Protein AF-A0A7C6DZX7-F1 (afdb_monomer_lite)

Sequence (57 aa):
DSPDAFLLWGFTDKYSWVPYSFSGYGSAVIFDESYEPKPAYYSLKEAMIDKISSYNK

Radius of gyration: 14.14 Å; chains: 1; bounding box: 36×19×39 Å

pLDDT: mean 93.06, std 8.88, range [54.56, 98.69]

Foldseek 3Di:
DDDPDDDDPDAEQLPDCCCVVPPPDTPPHQAYNVRHGDPVNVVVVVVVVVVVVVVVD

Structure (mmCIF, N/CA/C/O backbone):
data_AF-A0A7C6DZX7-F1
#
_entry.id   AF-A0A7C6DZX7-F1
#
loop_
_atom_site.group_PDB
_atom_site.id
_atom_site.type_symbol
_atom_site.label_atom_id
_atom_site.label_alt_id
_atom_site.label_comp_id
_atom_site.label_asym_id
_atom_site.label_entity_id
_atom_site.label_seq_id
_atom_site.pdbx_PDB_ins_code
_atom_site.Cartn_x
_atom_site.Cartn_y
_atom_site.Cartn_z
_atom_site.occupancy
_atom_site.B_iso_or_equiv
_atom_site.auth_seq_id
_atom_site.auth_comp_id
_atom_site.auth_asym_id
_atom_site.auth_atom_id
_atom_site.pdbx_PDB_model_num
ATOM 1 N N . ASP A 1 1 ? -23.464 -7.164 5.975 1.00 74.69 1 ASP A N 1
ATOM 2 C CA . ASP A 1 1 ? -22.270 -8.017 5.835 1.00 74.69 1 ASP A CA 1
ATOM 3 C C . ASP A 1 1 ? -21.008 -7.180 5.831 1.00 74.69 1 ASP A C 1
ATOM 5 O O . ASP A 1 1 ? -20.913 -6.226 5.065 1.00 74.69 1 ASP A O 1
ATOM 9 N N . SER A 1 2 ? -20.077 -7.491 6.733 1.00 77.31 2 SER A N 1
ATOM 10 C CA . SER A 1 2 ? -18.738 -6.893 6.758 1.00 77.31 2 SER A CA 1
ATOM 11 C C . SER A 1 2 ? -17.768 -7.834 6.041 1.00 77.31 2 SER A C 1
ATOM 13 O O . SER A 1 2 ? -17.895 -9.040 6.222 1.00 77.31 2 SER A O 1
ATOM 15 N N . PRO A 1 3 ? -16.813 -7.325 5.242 1.00 84.31 3 PRO A N 1
ATOM 16 C CA . PRO A 1 3 ? -15.810 -8.178 4.614 1.00 84.31 3 PRO A CA 1
ATOM 17 C C . PRO A 1 3 ? -14.900 -8.816 5.671 1.00 84.31 3 PRO A C 1
ATOM 19 O O . PRO A 1 3 ? -14.480 -8.128 6.603 1.00 84.31 3 PRO A O 1
ATOM 22 N N . ASP A 1 4 ? -14.558 -10.092 5.485 1.00 89.31 4 ASP A N 1
ATOM 23 C CA . ASP A 1 4 ? -13.684 -10.847 6.397 1.00 89.31 4 ASP A CA 1
ATOM 24 C C . ASP A 1 4 ? -12.208 -10.432 6.296 1.00 89.31 4 ASP A C 1
ATOM 26 O O . ASP A 1 4 ? -11.457 -10.536 7.265 1.00 89.31 4 ASP A O 1
ATOM 30 N N . ALA A 1 5 ? -11.772 -9.962 5.122 1.00 91.25 5 ALA A N 1
ATOM 31 C CA . ALA A 1 5 ? -10.378 -9.611 4.873 1.00 91.25 5 ALA A CA 1
ATOM 32 C C . ALA A 1 5 ? -10.214 -8.503 3.823 1.00 91.25 5 ALA A C 1
ATOM 34 O O . ALA A 1 5 ? -11.028 -8.338 2.914 1.00 91.25 5 ALA A O 1
ATOM 35 N N . PHE A 1 6 ? -9.096 -7.785 3.935 1.00 92.44 6 PHE A N 1
ATOM 36 C CA . PHE A 1 6 ? -8.558 -6.884 2.922 1.00 92.44 6 PHE A CA 1
ATOM 37 C C . PHE A 1 6 ? -7.115 -7.310 2.635 1.00 92.44 6 PHE A C 1
ATOM 39 O O . PHE A 1 6 ? -6.319 -7.451 3.563 1.00 92.44 6 PHE A O 1
ATOM 46 N N . LEU A 1 7 ? -6.786 -7.548 1.366 1.00 95.56 7 LEU A N 1
ATOM 47 C CA . LEU A 1 7 ? -5.497 -8.098 0.943 1.00 95.56 7 LEU A CA 1
ATOM 48 C C . LEU A 1 7 ? -4.855 -7.192 -0.108 1.00 95.56 7 LEU A C 1
ATOM 50 O O . LEU A 1 7 ? -5.530 -6.696 -1.007 1.00 95.56 7 LEU A O 1
ATOM 54 N N . LEU A 1 8 ? -3.538 -7.020 -0.007 1.00 96.75 8 LEU A N 1
ATOM 55 C CA . LEU A 1 8 ? -2.727 -6.293 -0.979 1.00 96.75 8 LEU A CA 1
ATOM 56 C C . LEU A 1 8 ? -1.916 -7.273 -1.825 1.00 96.75 8 LEU A C 1
ATOM 58 O O . LEU A 1 8 ? -1.427 -8.284 -1.319 1.00 96.75 8 LEU A O 1
ATOM 62 N N . TRP A 1 9 ? -1.714 -6.944 -3.100 1.00 97.25 9 TRP A N 1
ATOM 63 C CA . TRP A 1 9 ? -0.854 -7.729 -3.985 1.00 97.25 9 TRP A CA 1
ATOM 64 C C . TRP A 1 9 ? 0.605 -7.268 -3.881 1.00 97.25 9 TRP A C 1
ATOM 66 O O . TRP A 1 9 ? 1.149 -6.618 -4.775 1.00 97.25 9 TRP A O 1
ATOM 76 N N . GLY A 1 10 ? 1.207 -7.574 -2.730 1.00 97.00 10 GLY A N 1
ATOM 77 C CA . GLY A 1 10 ? 2.488 -7.022 -2.286 1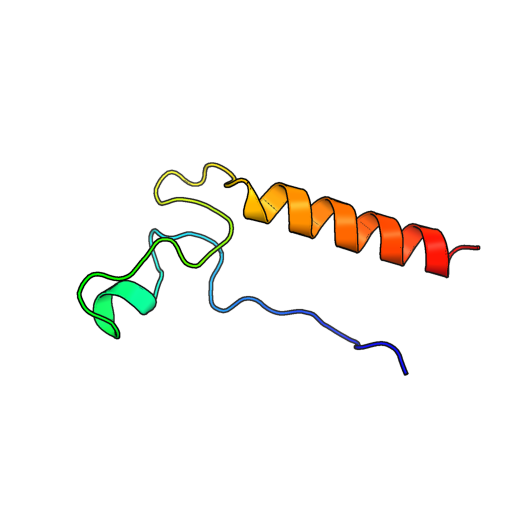.00 97.00 10 GLY A CA 1
ATOM 78 C C . GLY A 1 10 ? 2.313 -5.764 -1.431 1.00 97.00 10 GLY A C 1
ATOM 79 O O . GLY A 1 10 ? 1.251 -5.148 -1.416 1.00 97.00 10 GLY A O 1
ATOM 80 N N . PHE A 1 11 ? 3.354 -5.389 -0.684 1.00 97.69 11 PHE A N 1
ATOM 81 C CA . PHE A 1 11 ? 3.305 -4.226 0.217 1.00 97.69 11 PHE A CA 1
ATOM 82 C C . PHE A 1 11 ? 4.398 -3.183 -0.049 1.00 97.69 11 PHE A C 1
ATOM 84 O O . PHE A 1 11 ? 4.188 -2.021 0.285 1.00 97.69 11 PHE A O 1
ATOM 91 N N . THR A 1 12 ? 5.516 -3.573 -0.673 1.00 98.38 12 THR A N 1
ATOM 92 C CA . THR A 1 12 ? 6.637 -2.694 -1.050 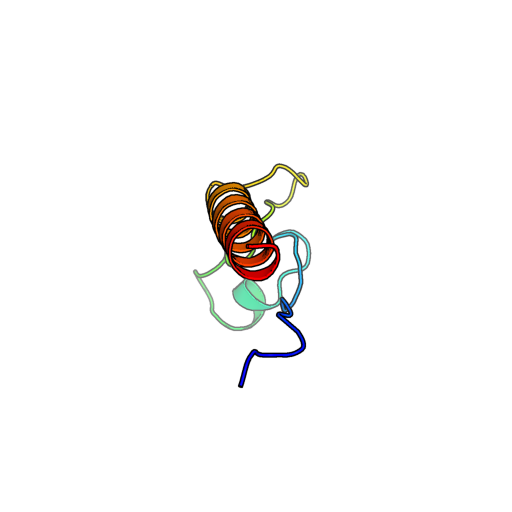1.00 98.38 12 THR A CA 1
ATOM 93 C C . THR A 1 12 ? 6.781 -2.603 -2.564 1.00 98.38 12 THR A C 1
ATOM 95 O O . THR A 1 12 ? 6.656 -3.609 -3.270 1.00 98.38 12 THR A O 1
ATOM 98 N N . ASP A 1 13 ? 7.072 -1.401 -3.058 1.00 98.25 13 ASP A N 1
ATOM 99 C CA . ASP A 1 13 ? 7.313 -1.153 -4.478 1.00 98.25 13 ASP A CA 1
ATOM 100 C C . ASP A 1 13 ? 8.505 -1.976 -5.010 1.00 98.25 13 ASP A C 1
ATOM 102 O O . ASP A 1 13 ? 8.496 -2.357 -6.180 1.00 98.25 13 ASP A O 1
ATOM 106 N N . LYS A 1 14 ? 9.447 -2.384 -4.139 1.00 97.88 14 LYS A N 1
ATOM 107 C CA . LYS A 1 14 ? 10.644 -3.179 -4.483 1.00 97.88 14 LYS A CA 1
ATOM 108 C C . LYS A 1 14 ? 10.346 -4.495 -5.204 1.00 97.88 14 LYS A C 1
ATOM 110 O O . LYS A 1 14 ? 11.162 -4.969 -5.990 1.00 97.88 14 LYS A O 1
ATOM 115 N N . TYR A 1 15 ? 9.203 -5.110 -4.909 1.00 97.50 15 TYR A N 1
ATOM 116 C CA . TYR A 1 15 ? 8.804 -6.407 -5.469 1.00 97.50 15 TYR A CA 1
ATOM 117 C C . TYR A 1 15 ? 7.452 -6.338 -6.186 1.00 97.50 15 TYR A C 1
ATOM 119 O O . TYR A 1 15 ? 6.776 -7.355 -6.349 1.00 97.50 15 TYR A O 1
ATOM 127 N N . SER A 1 16 ? 7.026 -5.139 -6.586 1.00 97.12 16 SER A N 1
ATOM 128 C CA . SER A 1 16 ? 5.751 -4.952 -7.270 1.00 97.12 16 SER A CA 1
ATOM 129 C C . SER A 1 16 ? 5.788 -5.520 -8.689 1.00 97.12 16 SER A C 1
ATOM 131 O O . SER A 1 16 ? 6.713 -5.282 -9.460 1.00 97.12 16 SER A O 1
ATOM 133 N N . TRP A 1 17 ? 4.726 -6.230 -9.065 1.00 97.31 17 TRP A N 1
ATOM 134 C CA . TRP A 1 17 ? 4.506 -6.733 -10.425 1.00 97.31 17 TRP A CA 1
ATOM 135 C C . TRP A 1 17 ? 4.118 -5.632 -11.433 1.00 97.31 17 TRP A C 1
ATOM 137 O O . TRP A 1 17 ? 4.122 -5.866 -12.645 1.00 97.31 17 TRP A O 1
ATOM 147 N N . VAL A 1 18 ? 3.755 -4.439 -10.942 1.00 98.19 18 VAL A N 1
ATOM 148 C CA . VAL A 1 18 ? 3.174 -3.358 -11.752 1.00 98.19 18 VAL A CA 1
ATOM 149 C C . VAL A 1 18 ? 4.137 -2.849 -12.827 1.00 98.19 18 VAL A C 1
ATOM 151 O O . VAL A 1 18 ? 3.722 -2.854 -13.984 1.00 98.19 18 VAL A O 1
ATOM 154 N N . PRO A 1 19 ? 5.406 -2.495 -12.535 1.00 97.38 19 PRO A N 1
ATOM 155 C CA . PRO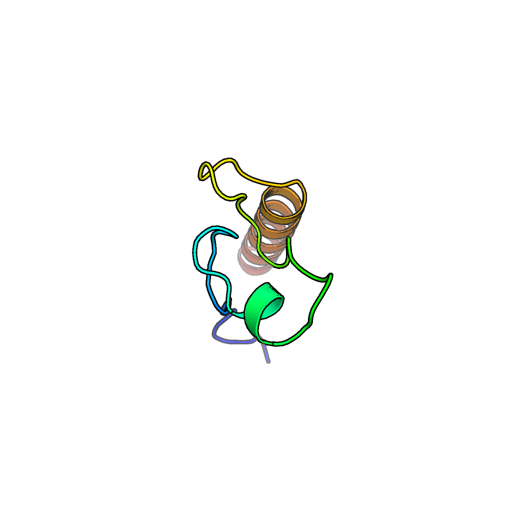 A 1 19 ? 6.311 -1.987 -13.571 1.00 97.38 19 PRO A CA 1
ATOM 156 C C . PRO A 1 19 ? 6.609 -3.002 -14.678 1.00 97.38 19 PRO A C 1
ATOM 158 O O . PRO A 1 19 ? 6.820 -2.621 -15.826 1.00 97.38 19 PRO A O 1
ATOM 161 N N . TYR A 1 20 ? 6.591 -4.299 -14.350 1.00 96.00 20 TYR A N 1
ATOM 162 C CA . TYR A 1 20 ? 6.768 -5.371 -15.331 1.00 96.00 20 TYR A CA 1
ATOM 163 C C . TYR A 1 20 ? 5.562 -5.506 -16.272 1.00 96.00 20 TYR A C 1
ATOM 165 O O . TYR A 1 20 ? 5.720 -5.836 -17.444 1.00 96.00 20 TYR A O 1
ATOM 173 N N . SER A 1 21 ? 4.358 -5.241 -15.765 1.00 97.81 21 SER A N 1
ATOM 174 C CA . SER A 1 21 ? 3.107 -5.447 -16.507 1.00 97.81 21 SER A CA 1
ATOM 175 C C . SER A 1 21 ? 2.636 -4.191 -17.239 1.00 97.81 21 SER A C 1
ATOM 177 O O . SER A 1 21 ? 1.999 -4.281 -18.287 1.00 97.81 21 SER A O 1
ATOM 179 N N . PHE A 1 22 ? 2.959 -3.016 -16.700 1.00 97.62 22 PHE A N 1
ATOM 180 C CA . PHE A 1 22 ? 2.507 -1.717 -17.179 1.00 97.62 22 PHE A CA 1
ATOM 181 C C . PHE A 1 22 ? 3.709 -0.779 -17.309 1.00 97.62 22 PHE A C 1
ATOM 183 O O . PHE A 1 22 ? 4.084 -0.078 -16.369 1.00 97.62 22 PHE A O 1
ATOM 190 N N . SER A 1 23 ? 4.323 -0.766 -18.493 1.00 97.50 23 SER A N 1
ATOM 191 C CA . SER A 1 23 ? 5.491 0.077 -18.768 1.00 97.50 23 SER A CA 1
ATOM 192 C C . SER A 1 23 ? 5.204 1.551 -18.459 1.00 97.50 23 SER A C 1
ATOM 194 O O . SER A 1 23 ? 4.227 2.115 -18.949 1.00 97.50 23 SER A O 1
ATOM 196 N N . GLY A 1 24 ? 6.074 2.180 -17.665 1.00 97.31 24 GLY A N 1
ATOM 197 C CA . GLY A 1 24 ? 5.935 3.574 -17.226 1.00 97.31 24 GLY A CA 1
ATOM 198 C C . GLY A 1 24 ? 5.081 3.777 -15.967 1.00 97.31 24 GLY A C 1
ATOM 199 O O . GLY A 1 24 ? 4.997 4.904 -15.485 1.00 97.31 24 GLY A O 1
ATOM 200 N N . TYR A 1 25 ? 4.490 2.716 -15.410 1.00 98.06 25 TYR A N 1
ATOM 201 C CA . TYR A 1 25 ? 3.718 2.756 -14.167 1.00 98.06 25 TYR A CA 1
ATOM 202 C C . TYR A 1 25 ? 4.438 2.015 -13.036 1.00 98.06 25 TYR A C 1
ATOM 204 O O . TYR A 1 25 ? 5.233 1.104 -13.255 1.00 98.06 25 TYR A O 1
ATOM 212 N N . GLY A 1 26 ? 4.144 2.401 -11.797 1.00 97.12 26 GLY A N 1
ATOM 213 C CA . GLY A 1 26 ? 4.771 1.852 -10.600 1.00 97.12 26 GLY A CA 1
ATOM 214 C C . GLY A 1 26 ? 4.178 2.482 -9.349 1.00 97.12 26 GLY A C 1
ATOM 215 O O . GLY A 1 26 ? 3.055 2.983 -9.381 1.00 97.12 26 GLY A O 1
ATOM 216 N N . SER A 1 27 ? 4.926 2.450 -8.249 1.00 97.31 27 SER A N 1
ATOM 217 C CA . SER A 1 27 ? 4.531 3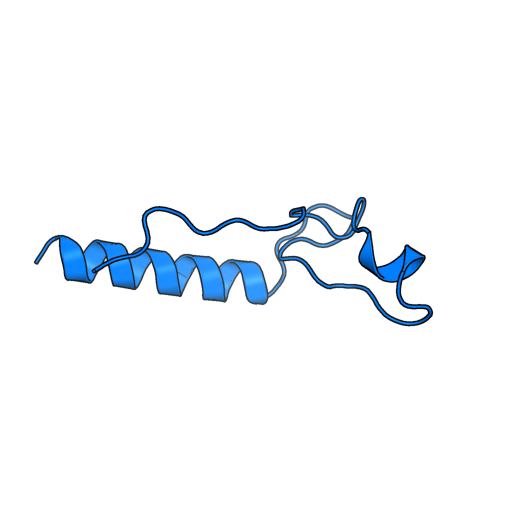.086 -6.989 1.00 97.31 27 SER A CA 1
ATOM 218 C C . SER A 1 27 ? 3.113 2.729 -6.516 1.00 97.31 27 SER A C 1
ATOM 220 O O . SER A 1 27 ? 2.403 3.572 -5.964 1.00 97.31 27 SER A O 1
ATOM 222 N N . ALA A 1 28 ? 2.696 1.483 -6.733 1.00 97.69 28 ALA A N 1
ATOM 223 C CA . ALA A 1 28 ? 1.307 1.050 -6.600 1.00 97.69 28 ALA A CA 1
ATOM 224 C C . ALA A 1 28 ? 0.930 0.559 -5.196 1.00 97.69 28 ALA A C 1
ATOM 226 O O . ALA A 1 28 ? -0.254 0.368 -4.921 1.00 97.69 28 ALA A O 1
ATOM 227 N N . VAL A 1 29 ? 1.907 0.328 -4.315 1.00 98.06 29 VAL A N 1
ATOM 228 C CA . VAL A 1 29 ? 1.656 -0.208 -2.967 1.00 98.06 29 VAL A CA 1
ATOM 229 C C . VAL A 1 29 ? 2.031 0.795 -1.877 1.00 98.06 29 VAL A C 1
ATOM 231 O O . VAL A 1 29 ? 2.416 1.931 -2.155 1.00 98.06 29 VAL A O 1
ATOM 234 N N . ILE A 1 30 ? 1.816 0.418 -0.618 1.00 98.50 30 ILE A N 1
ATOM 235 C CA . ILE A 1 30 ? 1.824 1.351 0.516 1.00 98.50 30 ILE A CA 1
ATOM 236 C C . ILE A 1 30 ? 3.223 1.640 1.092 1.00 98.50 30 ILE A C 1
ATOM 238 O O . ILE A 1 30 ? 3.359 2.603 1.840 1.00 98.50 30 ILE A O 1
ATOM 242 N N . PHE A 1 31 ? 4.255 0.880 0.715 1.00 98.69 31 PHE A N 1
ATOM 243 C CA . PHE A 1 31 ? 5.665 1.165 1.015 1.00 98.69 31 PHE A CA 1
ATOM 244 C C . PHE A 1 31 ? 6.470 1.358 -0.266 1.00 98.69 31 PHE A C 1
ATOM 246 O O . PHE A 1 31 ? 6.188 0.718 -1.282 1.00 98.69 31 PHE A O 1
ATOM 253 N N . ASP A 1 32 ? 7.488 2.208 -0.208 1.00 98.50 32 ASP A N 1
ATOM 254 C CA . ASP A 1 32 ? 8.428 2.391 -1.312 1.00 98.50 32 ASP A CA 1
ATOM 255 C C . ASP A 1 32 ? 9.487 1.270 -1.377 1.00 98.50 32 ASP A C 1
ATOM 257 O O . ASP A 1 32 ? 9.400 0.248 -0.682 1.00 98.50 32 ASP A O 1
ATOM 261 N N . GLU A 1 33 ? 10.477 1.430 -2.258 1.00 98.00 33 GLU A N 1
ATOM 262 C CA . GLU A 1 33 ? 11.551 0.450 -2.473 1.00 98.00 33 GLU A CA 1
ATOM 263 C C . GLU A 1 33 ? 12.546 0.349 -1.302 1.00 98.00 33 GLU A C 1
ATOM 265 O O . GLU A 1 33 ? 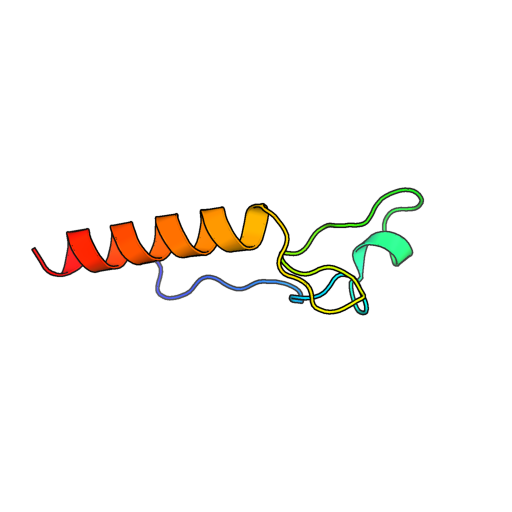13.220 -0.675 -1.149 1.00 98.00 33 GLU A O 1
ATOM 270 N N . SER A 1 34 ? 12.612 1.386 -0.465 1.00 98.44 34 SER A N 1
ATOM 271 C CA . SER A 1 34 ? 13.441 1.464 0.743 1.00 98.44 34 SER A CA 1
ATOM 272 C C . SER A 1 34 ? 12.705 0.978 1.991 1.00 98.44 34 SER A C 1
ATOM 274 O O . SER A 1 34 ? 13.279 1.009 3.075 1.00 98.44 34 SER A O 1
ATOM 276 N N . TYR A 1 35 ? 11.476 0.471 1.839 1.00 98.19 35 TYR A N 1
ATOM 277 C CA . TYR A 1 35 ? 10.581 0.083 2.932 1.00 98.19 35 TYR A CA 1
ATOM 278 C C . TYR A 1 35 ? 10.112 1.257 3.796 1.00 98.19 35 TYR A C 1
ATOM 280 O O . TYR A 1 35 ? 9.677 1.048 4.930 1.00 98.19 35 TYR A O 1
ATOM 288 N N . GLU A 1 36 ? 10.117 2.472 3.253 1.00 98.69 36 GLU A N 1
ATOM 289 C CA . GLU A 1 36 ? 9.537 3.626 3.926 1.00 98.69 36 GLU A CA 1
ATOM 290 C C . GLU A 1 36 ? 8.030 3.719 3.619 1.00 98.69 36 GLU A C 1
ATOM 292 O O . GLU A 1 36 ? 7.590 3.476 2.484 1.00 98.69 36 GLU A O 1
ATOM 297 N N . PRO A 1 37 ? 7.189 4.023 4.625 1.00 98.50 37 PRO A N 1
ATOM 298 C CA . PRO A 1 37 ? 5.746 4.119 4.449 1.00 98.50 37 PRO A CA 1
ATOM 299 C C . PRO A 1 37 ? 5.366 5.338 3.602 1.00 98.50 37 PRO A C 1
ATOM 301 O O . PRO A 1 37 ? 5.725 6.477 3.903 1.00 98.50 37 PRO A O 1
ATOM 304 N N . LYS A 1 38 ? 4.553 5.109 2.571 1.00 98.62 38 LYS A N 1
ATOM 305 C CA . LYS A 1 38 ? 4.003 6.155 1.695 1.00 98.62 38 LYS A CA 1
ATOM 306 C C . LYS A 1 38 ? 2.728 6.755 2.300 1.00 98.62 38 LYS A C 1
ATOM 308 O O . LYS A 1 38 ? 2.111 6.120 3.154 1.00 98.62 38 LYS A O 1
ATOM 313 N N . PRO A 1 39 ? 2.237 7.917 1.823 1.00 98.62 39 PRO A N 1
ATOM 314 C CA . PRO A 1 39 ? 0.979 8.505 2.305 1.00 98.62 39 PRO A CA 1
ATOM 315 C C . PRO A 1 39 ? -0.205 7.521 2.347 1.00 98.62 39 PRO A C 1
ATOM 317 O O . PRO A 1 39 ? -0.981 7.523 3.298 1.00 98.62 39 PRO A O 1
ATOM 320 N N . ALA A 1 40 ? -0.280 6.603 1.377 1.00 98.12 40 ALA A N 1
ATOM 321 C CA . ALA A 1 40 ? -1.308 5.564 1.323 1.00 98.12 40 ALA A CA 1
ATOM 322 C C . ALA A 1 40 ? -1.295 4.596 2.526 1.00 98.12 40 ALA A C 1
ATOM 324 O O . ALA A 1 40 ? -2.359 4.132 2.933 1.00 98.12 40 ALA A O 1
ATOM 325 N N . TYR A 1 41 ? -0.129 4.309 3.121 1.00 98.25 41 TYR A N 1
ATOM 326 C CA . TYR A 1 41 ? -0.033 3.501 4.344 1.00 98.25 41 TYR A CA 1
ATOM 327 C C . TYR A 1 41 ? -0.799 4.156 5.496 1.00 98.25 41 TYR A C 1
ATOM 329 O O . TYR A 1 41 ? -1.580 3.499 6.184 1.00 98.25 41 TYR A O 1
ATOM 337 N N . TYR A 1 42 ? -0.598 5.461 5.682 1.00 98.25 42 TYR A N 1
ATOM 338 C CA . TYR A 1 42 ? -1.212 6.208 6.775 1.00 98.25 42 TYR A CA 1
ATOM 339 C C . TYR A 1 42 ? -2.728 6.311 6.602 1.00 98.25 42 TYR A C 1
ATOM 341 O O . TYR A 1 42 ? -3.458 6.003 7.542 1.00 98.25 42 TYR A O 1
ATOM 349 N N . SER A 1 43 ? -3.209 6.609 5.391 1.00 97.62 43 SER A N 1
ATOM 350 C CA . SER A 1 43 ? -4.650 6.633 5.106 1.00 97.62 43 SER A CA 1
ATOM 351 C C . SER A 1 43 ? -5.315 5.268 5.314 1.00 97.62 43 SER A C 1
ATOM 353 O O . SER A 1 43 ? -6.412 5.195 5.866 1.00 97.62 43 SER A O 1
ATOM 355 N N . LEU A 1 44 ? -4.654 4.172 4.918 1.00 96.38 44 LEU A N 1
ATOM 356 C CA . LEU A 1 44 ? -5.167 2.821 5.164 1.00 96.38 44 LEU A CA 1
ATOM 357 C C . LEU A 1 44 ? -5.241 2.520 6.666 1.00 96.38 44 LEU A C 1
ATOM 359 O O . LEU A 1 44 ? -6.256 2.017 7.145 1.00 96.38 44 LEU A O 1
ATOM 363 N N . LYS A 1 45 ? -4.183 2.850 7.415 1.00 96.00 45 LYS A N 1
ATOM 364 C CA . LYS A 1 45 ? -4.127 2.657 8.868 1.00 96.00 45 LYS A CA 1
ATOM 365 C C . LYS A 1 45 ? -5.266 3.393 9.578 1.00 96.00 45 LYS A C 1
ATOM 367 O O . LYS A 1 45 ? -5.928 2.792 10.419 1.00 96.00 45 LYS A O 1
ATOM 372 N N . GLU A 1 46 ? -5.500 4.658 9.238 1.00 96.31 46 GLU A N 1
ATOM 373 C CA . GLU A 1 46 ? -6.587 5.466 9.809 1.00 96.31 46 GLU A CA 1
ATOM 374 C C . GLU A 1 46 ? -7.957 4.845 9.522 1.00 96.31 46 GLU A C 1
ATOM 376 O O . GLU A 1 46 ? -8.706 4.555 10.455 1.00 96.31 46 GLU A O 1
ATOM 381 N N . ALA A 1 47 ? -8.240 4.508 8.261 1.00 93.19 47 ALA A N 1
ATOM 382 C CA . ALA A 1 47 ? -9.514 3.900 7.874 1.00 93.19 47 ALA A CA 1
ATOM 383 C C . ALA A 1 47 ? -9.794 2.571 8.603 1.00 93.19 47 ALA A C 1
ATOM 385 O O . ALA A 1 47 ? -10.939 2.270 8.956 1.00 93.19 47 ALA A O 1
ATOM 386 N N . MET A 1 48 ? -8.758 1.761 8.846 1.00 91.50 48 MET A N 1
ATOM 387 C CA . MET A 1 48 ? -8.900 0.508 9.593 1.00 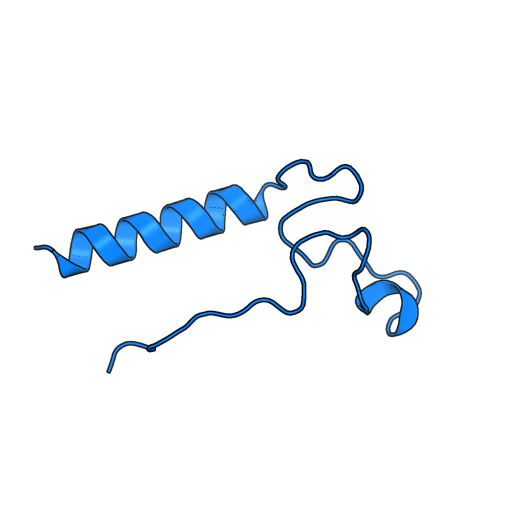91.50 48 MET A CA 1
ATOM 388 C C . MET A 1 48 ? -9.143 0.749 11.088 1.00 91.50 48 MET A C 1
ATOM 390 O O . MET A 1 48 ? -9.983 0.066 11.676 1.00 91.50 48 MET A O 1
ATOM 394 N N . ILE A 1 49 ? -8.463 1.723 11.700 1.00 90.31 49 ILE A N 1
ATOM 395 C CA . ILE A 1 49 ? -8.683 2.103 13.105 1.00 90.31 49 ILE A CA 1
ATOM 396 C C . ILE A 1 49 ? -10.111 2.614 13.315 1.00 90.31 49 ILE A C 1
ATOM 398 O O . ILE A 1 49 ? -10.774 2.191 14.266 1.00 90.31 49 ILE A O 1
ATOM 402 N N . ASP A 1 50 ? -10.613 3.460 12.419 1.00 89.31 50 ASP A N 1
ATOM 403 C CA . ASP A 1 50 ? -11.982 3.982 12.481 1.00 89.31 50 ASP A CA 1
ATOM 404 C C . ASP A 1 50 ? -13.019 2.857 12.395 1.00 89.31 50 ASP A C 1
ATOM 406 O O . ASP A 1 50 ? -13.995 2.813 13.155 1.00 89.31 50 ASP A O 1
ATOM 410 N N . LYS A 1 51 ? -12.785 1.882 11.510 1.00 83.00 51 LYS A N 1
ATOM 411 C CA . LYS A 1 51 ? -13.670 0.723 11.370 1.00 83.00 51 LYS A CA 1
ATOM 412 C C . LYS A 1 51 ? -13.683 -0.162 12.617 1.00 83.00 51 LYS A C 1
ATOM 414 O O . LYS A 1 51 ? -14.748 -0.604 13.035 1.00 83.00 51 LYS A O 1
ATOM 419 N N . ILE A 1 52 ? -12.531 -0.393 13.245 1.00 81.94 52 ILE A N 1
ATOM 420 C CA . ILE A 1 52 ? -12.458 -1.145 14.509 1.00 81.94 52 ILE A CA 1
ATOM 421 C C . ILE A 1 52 ? -13.159 -0.374 15.635 1.00 81.94 52 ILE A C 1
ATOM 423 O O . ILE A 1 52 ? -13.909 -0.953 16.417 1.00 81.94 52 ILE A O 1
ATOM 427 N N . SER A 1 53 ? -12.948 0.939 15.703 1.00 82.06 53 SER A N 1
ATOM 428 C CA . SER A 1 53 ? -13.518 1.791 16.752 1.00 82.06 53 SER A CA 1
ATOM 429 C C . SER A 1 53 ? -15.043 1.871 16.668 1.00 82.06 53 SER A C 1
ATOM 431 O O . SER A 1 53 ? -15.714 1.854 17.695 1.00 82.06 53 SER A O 1
ATOM 433 N N . SER A 1 54 ? -15.593 1.919 15.453 1.00 78.69 54 SER A N 1
ATOM 434 C CA . SER A 1 54 ? -17.042 1.877 15.216 1.00 78.69 54 SER A CA 1
ATOM 435 C C . SER A 1 54 ? -17.666 0.501 15.453 1.00 78.69 54 SER A C 1
ATOM 437 O O . SER A 1 54 ? -18.825 0.444 15.839 1.00 78.69 54 SER A O 1
ATOM 439 N N . TYR A 1 55 ? -16.922 -0.592 15.260 1.00 73.75 55 TYR A N 1
ATOM 440 C CA . TYR A 1 55 ? -17.401 -1.945 15.565 1.00 73.75 55 TYR A CA 1
ATOM 441 C C . TYR A 1 55 ? -17.483 -2.224 17.076 1.00 73.75 55 TYR A C 1
ATOM 443 O O . TYR A 1 55 ? -18.348 -2.969 17.521 1.00 73.75 55 TYR A O 1
ATOM 451 N N . ASN A 1 56 ? -16.588 -1.630 17.870 1.00 70.50 56 ASN A N 1
ATOM 452 C CA . ASN A 1 56 ? -16.530 -1.818 19.325 1.00 70.50 56 ASN A CA 1
ATOM 453 C C . ASN A 1 56 ? -17.475 -0.892 20.118 1.00 70.50 56 ASN A C 1
ATOM 455 O O . ASN A 1 56 ? -17.360 -0.812 21.343 1.00 70.50 56 ASN A O 1
ATOM 459 N N . LYS A 1 57 ? -18.363 -0.166 19.435 1.00 54.56 57 LYS A N 1
ATOM 460 C CA . LYS A 1 57 ? -19.346 0.742 20.027 1.00 54.56 57 LYS A CA 1
ATOM 461 C C . LYS A 1 57 ? -20.752 0.205 19.804 1.00 54.56 57 LYS A C 1
ATOM 463 O O . LYS A 1 57 ? -21.556 0.324 20.753 1.00 54.56 57 LYS A O 1
#

Secondary structure (DSSP, 8-state):
---S----S-SBGGG-SHHHHSTT----SSB-TTSPBPHHHHHHHHHHHHHHHHHT-